Protein 3IUW (pdb70)

Sequence (155 aa):
QHPTIHTLKIIETTEFFKKAVKERRKTFEEIRKNDRRNFQQVGDILILEEYNGYLDDDEECEAEVIYIITDYAQREGYVVLGIEELHQQHPTIHTTLKIETTEFFKAVKERRKTFEIRKNDRRNFQQVGDILILEEYNGYLDDECCEAEVIYITDYAQREGYVVLGIELH

Foldseek 3Di:
DAAAEAEEEDEPVVQVCVVVVVDQKDKDQCPPVHDQQHKYWYAYDVHHDPDTFMWGFHDWDCVVHDPRMIITGIGTD/DDDAAEAEDEDEQVVQVCVVVVVDQKDKDQCPPVHDFQHKYWYAYDVHGPPDTWIWGQHDKDCPPHDPRIIITGIDTD

Organism: Enterococcus faecalis (NCBI:txid1351)

Radius of gyration: 15.87 Å; Cα contacts (8 Å, |Δi|>4): 357; chains: 2; bounding box: 44×48×39 Å

InterPro domains:
  IPR007374 ASCH domain [SM01022] (11-82)
  IPR015947 PUA-like superfamily [SSF88697] (7-72)
  IPR039440 Domain of unknown function DUF3850 [PF12961] (8-79)

B-factor: mean 32.01, std 8.0, range [11.07, 69.57]

Nearest PDB structures (foldseek):
  3iuw-assembly1_A  TM=9.842E-01  e=4.258E-15  Enterococcus faecalis V583
  5guq-assembly4_D  TM=7.118E-01  e=2.113E-02  Zymomonas mobilis subsp. mobilis ATCC 10988
  5y6b-assembly4_D  TM=7.100E-01  e=3.545E-02  Zymomonas mobilis subsp. mobilis ATCC 10988
  5y6c-assembly2_B  TM=6.990E-01  e=5.575E-02  Zymomonas mobilis subsp. mobilis ATCC 10988
  8vjh-assembly1_A  TM=6.480E-01  e=2.168E-01  Chivirus chi

Structure (mmCIF, N/CA/C/O backbone):
data_3IUW
#
_entry.id   3IUW
#
_cell.length_a   76.020
_cell.length_b   76.020
_cell.length_c   65.944
_cell.angle_alpha   90.00
_cell.angle_beta   90.00
_cell.angle_gamma   120.00
#
_symmetry.space_group_name_H-M   'P 31 2 1'
#
loop_
_entity.id
_entity.type
_entity.pdbx_description
1 polymer 'Activating signal cointegrator'
2 non-polymer 'CACODYLATE ION'
3 non-polymer 'SULFATE ION'
4 water water
#
loop_
_atom_site.group_PDB
_atom_site.id
_atom_site.type_symbol
_atom_site.label_atom_id
_atom_site.label_alt_id
_atom_site.label_comp_id
_atom_site.label_asym_id
_atom_site.label_entity_id
_atom_site.label_seq_id
_atom_site.pdbx_PDB_ins_code
_atom_site.Cartn_x
_atom_site.Cartn_y
_atom_site.Cartn_z
_atom_site.occupancy
_atom_site.B_iso_or_equiv
_atom_site.auth_seq_id
_atom_site.auth_comp_id
_atom_site.auth_asym_id
_atom_site.auth_atom_id
_atom_site.pdbx_PDB_model_num
ATOM 1 N N . GLN A 1 5 ? 18.262 70.752 12.986 1.00 48.58 4 GLN A N 1
ATOM 2 C CA . GLN A 1 5 ? 17.470 69.527 13.321 1.00 47.97 4 GLN A CA 1
ATOM 3 C C . GLN A 1 5 ? 18.248 68.509 14.166 1.00 45.56 4 GLN A C 1
ATOM 4 O O . GLN A 1 5 ? 19.452 68.654 14.402 1.00 46.05 4 GLN A O 1
ATOM 10 N N . HIS A 1 6 ? 17.531 67.476 14.615 1.00 41.35 5 HIS A N 1
ATOM 11 C CA . HIS A 1 6 ? 18.067 66.486 15.522 1.00 36.85 5 HIS A CA 1
ATOM 12 C C . HIS A 1 6 ? 17.604 65.088 15.131 1.00 35.29 5 HIS A C 1
ATOM 13 O O . HIS A 1 6 ? 16.627 64.934 14.387 1.00 35.42 5 HIS A O 1
ATOM 20 N N . PRO A 1 7 ? 18.299 64.059 15.636 1.00 31.96 6 PRO A N 1
ATOM 21 C CA . PRO A 1 7 ? 17.844 62.702 15.421 1.00 31.76 6 PRO A CA 1
ATOM 22 C C . PRO A 1 7 ? 16.448 62.495 16.006 1.00 29.51 6 PRO A C 1
ATOM 23 O O . PRO A 1 7 ? 16.099 63.095 17.025 1.00 31.59 6 PRO A O 1
ATOM 27 N N . THR A 1 8 ? 15.650 61.697 15.311 1.00 28.55 7 THR A N 1
ATOM 28 C CA . THR A 1 8 ? 14.284 61.417 15.706 1.00 26.49 7 THR A CA 1
ATOM 29 C C . THR A 1 8 ? 14.248 60.506 16.918 1.00 28.70 7 THR A C 1
ATOM 30 O O . THR A 1 8 ? 15.085 59.590 17.049 1.00 28.61 7 THR A O 1
ATOM 34 N N . ILE A 1 9 ? 13.268 60.755 17.782 1.00 26.53 8 ILE A N 1
ATOM 35 C CA . ILE A 1 9 ? 13.036 59.951 18.984 1.00 27.51 8 ILE A CA 1
ATOM 36 C C . ILE A 1 9 ? 11.776 59.136 18.745 1.00 27.28 8 ILE A C 1
ATOM 37 O O . ILE A 1 9 ? 10.714 59.706 18.526 1.00 27.69 8 ILE A O 1
ATOM 42 N N . HIS A 1 10 ? 11.927 57.808 18.749 1.00 25.55 9 HIS A N 1
ATOM 43 C CA . HIS A 1 10 ? 10.811 56.902 18.534 1.00 25.04 9 HIS A CA 1
ATOM 44 C C . HIS A 1 10 ? 10.470 56.217 19.851 1.00 28.07 9 HIS A C 1
ATOM 45 O O . HIS A 1 10 ? 11.335 55.645 20.501 1.00 29.70 9 HIS A O 1
ATOM 52 N N . THR A 1 11 ? 9.195 56.154 20.186 1.00 27.89 10 THR A N 1
ATOM 53 C CA . THR A 1 11 ? 8.766 55.512 21.423 1.00 27.40 10 THR A CA 1
ATOM 54 C C . THR A 1 11 ? 8.041 54.234 21.030 1.00 29.04 10 THR A C 1
ATOM 55 O O . THR A 1 11 ? 7.038 54.299 20.290 1.00 33.36 10 THR A O 1
ATOM 59 N N . LEU A 1 12 ? 8.538 53.099 21.513 1.00 29.28 11 LEU A N 1
ATOM 60 C CA . LEU A 1 12 ? 8.064 51.782 21.115 1.00 28.70 11 LEU A CA 1
ATOM 61 C C . LEU A 1 12 ? 7.772 50.924 22.328 1.00 29.57 11 LEU A C 1
ATOM 62 O O . LEU A 1 12 ? 8.372 51.115 23.381 1.00 32.13 11 LEU A O 1
ATOM 67 N N . LYS A 1 13 ? 6.849 49.962 22.197 1.00 28.21 12 LYS A N 1
ATOM 68 C CA . LYS A 1 13 ? 6.489 49.084 23.273 1.00 28.68 12 LYS A CA 1
ATOM 69 C C . LYS A 1 13 ? 7.265 47.798 23.123 1.00 31.59 12 LYS A C 1
ATOM 70 O O . LYS A 1 13 ? 7.397 47.284 21.992 1.00 34.69 12 LYS A O 1
ATOM 76 N N A ILE A 1 14 ? 7.728 47.248 24.237 0.70 29.23 13 ILE A N 1
ATOM 77 N N B ILE A 1 14 ? 7.742 47.263 24.247 0.30 29.92 13 ILE A N 1
ATOM 78 C CA A ILE A 1 14 ? 8.498 46.016 24.233 0.70 31.78 13 ILE A CA 1
ATOM 79 C CA B ILE A 1 14 ? 8.499 46.016 24.296 0.30 30.42 13 ILE A CA 1
ATOM 80 C C A ILE A 1 14 ? 8.012 45.113 25.372 0.70 30.42 13 ILE A C 1
ATOM 81 C C B ILE A 1 14 ? 7.952 45.114 25.386 0.30 30.26 13 ILE A C 1
ATOM 82 O O A ILE A 1 14 ? 7.856 45.581 26.491 0.70 29.72 13 ILE A O 1
ATOM 83 O O B ILE A 1 14 ? 7.717 45.586 26.494 0.30 30.02 13 ILE A O 1
ATOM 92 N N . GLU A 1 15 ? 7.752 43.822 25.095 1.00 30.68 14 GLU A N 1
ATOM 93 C CA . GLU A 1 15 ? 7.288 42.875 26.130 1.00 31.56 14 GLU A CA 1
ATOM 94 C C . GLU A 1 15 ? 8.418 42.572 27.123 1.00 30.65 14 GLU A C 1
ATOM 95 O O . GLU A 1 15 ? 9.603 42.560 26.729 1.00 29.81 14 GLU A O 1
ATOM 101 N N A THR A 1 16 ? 8.054 42.285 28.366 0.50 30.19 15 THR A N 1
ATOM 102 N N B THR A 1 16 ? 8.049 42.296 28.374 0.50 30.84 15 THR A N 1
ATOM 103 C CA A THR A 1 16 ? 8.998 42.088 29.462 0.50 31.39 15 THR A CA 1
ATOM 104 C CA B THR A 1 16 ? 8.991 42.031 29.466 0.50 32.46 15 THR A CA 1
ATOM 105 C C A THR A 1 16 ? 10.171 41.126 29.188 0.50 30.26 15 THR A C 1
ATOM 106 C C B THR A 1 16 ? 10.177 41.153 29.123 0.50 31.26 15 THR A C 1
ATOM 107 O O A THR A 1 16 ? 11.314 41.415 29.555 0.50 30.06 15 THR A O 1
ATOM 108 O O B THR A 1 16 ? 11.325 41.518 29.374 0.50 31.65 15 THR A O 1
ATOM 115 N N . GLU A 1 17 ? 9.905 39.979 28.566 1.00 32.93 16 GLU A N 1
ATOM 116 C CA . GLU A 1 17 ? 10.993 39.036 28.201 1.00 32.61 16 GLU A CA 1
ATOM 117 C C . GLU A 1 17 ? 12.086 39.754 27.388 1.00 31.32 16 GLU A C 1
ATOM 118 O O . GLU A 1 17 ? 13.292 39.622 27.676 1.00 31.16 16 GLU A O 1
ATOM 124 N N . PHE A 1 18 ? 11.658 40.531 26.414 1.00 29.29 17 PHE A N 1
ATOM 125 C CA . PHE A 1 18 ? 12.596 41.184 25.497 1.00 27.15 17 PHE A CA 1
ATOM 126 C C . PHE A 1 18 ? 13.215 42.421 26.136 1.00 26.54 17 PHE A C 1
ATOM 127 O O . PHE A 1 18 ? 14.401 42.733 25.916 1.00 26.30 17 PHE A O 1
ATOM 135 N N . PHE A 1 19 ? 12.414 43.132 26.926 1.00 28.99 18 PHE A N 1
ATOM 136 C CA . PHE A 1 19 ? 12.902 44.254 27.698 1.00 26.11 18 PHE A CA 1
ATOM 137 C C . PHE A 1 19 ? 14.054 43.870 28.604 1.00 27.18 18 PHE A C 1
ATOM 138 O O . PHE A 1 19 ? 15.097 44.537 28.622 1.00 27.33 18 PHE A O 1
ATOM 146 N N A LYS A 1 20 ? 13.855 42.784 29.337 0.50 27.04 19 LYS A N 1
ATOM 147 N N B LYS A 1 20 ? 13.885 42.788 29.366 0.50 27.35 19 LYS A N 1
ATOM 148 C CA A LYS A 1 20 ? 14.888 42.232 30.206 0.50 29.32 19 LYS A CA 1
ATOM 149 C CA B LYS A 1 20 ? 14.981 42.293 30.229 0.50 29.26 19 LYS A CA 1
ATOM 150 C C A LYS A 1 20 ? 16.145 41.876 29.406 0.50 27.78 19 LYS A C 1
ATOM 151 C C B LYS A 1 20 ? 16.190 41.899 29.385 0.50 27.83 19 LYS A C 1
ATOM 152 O O A LYS A 1 20 ? 17.265 42.197 29.814 0.50 29.82 19 LYS A O 1
ATOM 153 O O B LYS A 1 20 ? 17.331 42.213 29.741 0.50 28.75 19 LYS A O 1
ATOM 164 N N . ALA A 1 21 ? 15.963 41.246 28.248 1.00 25.60 20 ALA A N 1
ATOM 165 C CA . ALA A 1 21 ? 17.110 40.857 27.400 1.00 25.88 20 ALA A CA 1
ATOM 166 C C . ALA A 1 21 ? 17.867 42.076 26.877 1.00 24.76 20 ALA A C 1
ATOM 167 O O . ALA A 1 21 ? 19.096 42.052 26.761 1.00 27.24 20 ALA A O 1
ATOM 169 N N . VAL A 1 22 ? 17.141 43.147 26.565 1.00 25.32 21 VAL A N 1
ATOM 170 C CA . VAL A 1 22 ? 17.767 44.390 26.150 1.00 25.25 21 VAL A CA 1
ATOM 171 C C . VAL A 1 22 ? 18.549 45.045 27.309 1.00 26.37 21 VAL A C 1
ATOM 172 O O . VAL A 1 22 ? 19.713 45.456 27.173 1.00 25.93 21 VAL A O 1
ATOM 176 N N . LYS A 1 23 ? 17.914 45.122 28.464 1.00 28.36 22 LYS A N 1
ATOM 177 C CA . LYS A 1 23 ? 18.565 45.698 29.666 1.00 29.09 22 LYS A CA 1
ATOM 178 C C . LYS A 1 23 ? 19.835 44.969 30.097 1.00 28.86 22 LYS A C 1
ATOM 179 O O . LYS A 1 23 ? 20.786 45.581 30.602 1.00 30.08 22 LYS A O 1
ATOM 185 N N . GLU A 1 24 ? 19.840 43.651 29.900 1.00 27.44 23 GLU A N 1
ATOM 186 C CA . GLU A 1 24 ? 20.966 42.775 30.222 1.00 28.19 23 GLU A CA 1
ATOM 187 C C . GLU A 1 24 ? 22.051 42.764 29.123 1.00 28.54 23 GLU A C 1
ATOM 188 O O . GLU A 1 24 ? 23.068 42.109 29.267 1.00 30.25 23 GLU A O 1
ATOM 194 N N . ARG A 1 25 ? 21.801 43.473 28.025 1.00 27.46 24 ARG A N 1
ATOM 195 C CA . ARG A 1 25 ? 22.694 43.538 26.871 1.00 26.73 24 ARG A CA 1
ATOM 196 C C . ARG A 1 25 ? 22.896 42.161 26.245 1.00 26.63 24 ARG A C 1
ATOM 197 O O . ARG A 1 25 ? 23.915 41.906 25.604 1.00 29.12 24 ARG A O 1
ATOM 205 N N . ARG A 1 26 ? 21.883 41.302 26.360 1.00 27.45 25 ARG A N 1
ATOM 206 C CA . ARG A 1 26 ? 21.890 40.016 25.640 1.00 25.61 25 ARG A CA 1
ATOM 207 C C . ARG A 1 26 ? 21.269 40.179 24.276 1.00 26.72 25 ARG A C 1
ATOM 208 O O . ARG A 1 26 ? 21.725 39.569 23.332 1.00 27.63 25 ARG A O 1
ATOM 216 N N . LYS A 1 27 ? 20.214 40.996 24.200 1.00 26.90 26 LYS A N 1
ATOM 217 C CA . LYS A 1 27 ? 19.525 41.333 22.936 1.00 25.60 26 LYS A CA 1
ATOM 218 C C . LYS A 1 27 ? 19.933 42.764 22.533 1.00 27.02 26 LYS A C 1
ATOM 219 O O . LYS A 1 27 ? 19.590 43.713 23.218 1.00 26.03 26 LYS A O 1
ATOM 225 N N . THR A 1 28 ? 20.695 42.893 21.441 1.00 25.79 27 THR A N 1
ATOM 226 C CA . THR A 1 28 ? 21.281 44.169 21.029 1.00 24.55 27 THR A CA 1
ATOM 227 C C . THR A 1 28 ? 20.741 44.632 19.665 1.00 25.95 27 THR A C 1
ATOM 228 O O . THR A 1 28 ? 21.390 45.392 18.932 1.00 25.81 27 THR A O 1
ATOM 232 N N . PHE A 1 29 ? 19.547 44.154 19.335 1.00 25.62 28 PHE A N 1
ATOM 233 C CA . PHE A 1 29 ? 18.856 44.523 18.105 1.00 25.41 28 PHE A CA 1
ATOM 234 C C . PHE A 1 29 ? 17.370 44.449 18.305 1.00 26.47 28 PHE A C 1
ATOM 235 O O . PHE A 1 29 ? 16.882 43.807 19.240 1.00 27.22 28 PHE A O 1
ATOM 243 N N A GLU A 1 30 ? 16.641 45.146 17.414 0.70 27.83 29 GLU A N 1
ATOM 244 N N B GLU A 1 30 ? 16.656 45.068 17.376 0.30 26.75 29 GLU A N 1
ATOM 245 C CA A GLU A 1 30 ? 15.160 45.255 17.369 0.70 29.64 29 GLU A CA 1
ATOM 246 C CA B GLU A 1 30 ? 15.213 45.111 17.383 0.30 27.12 29 GLU A CA 1
ATOM 247 C C A GLU A 1 30 ? 14.654 45.014 15.938 0.70 27.73 29 GLU A C 1
ATOM 248 C C B GLU A 1 30 ? 14.784 44.867 15.944 0.30 27.35 29 GLU A C 1
ATOM 249 O O A GLU A 1 30 ? 15.079 45.703 15.008 0.70 27.18 29 GLU A O 1
ATOM 250 O O B GLU A 1 30 ? 15.441 45.331 15.020 0.30 26.49 29 GLU A O 1
ATOM 261 N N . ILE A 1 31 ? 13.743 44.065 15.774 1.00 27.49 30 ILE A N 1
ATOM 262 C CA . ILE A 1 31 ? 13.197 43.695 14.472 1.00 27.47 30 ILE A CA 1
ATOM 263 C C . ILE A 1 31 ? 11.847 44.405 14.370 1.00 28.43 30 ILE A C 1
ATOM 264 O O . ILE A 1 31 ? 10.953 44.142 15.168 1.00 29.05 30 ILE A O 1
ATOM 269 N N . ARG A 1 32 ? 11.688 45.272 13.366 1.00 29.12 31 ARG A N 1
ATOM 270 C CA . ARG A 1 32 ? 10.517 46.169 13.262 1.00 30.34 31 ARG A CA 1
ATOM 271 C C . ARG A 1 32 ? 10.136 46.420 11.805 1.00 28.69 31 ARG A C 1
ATOM 272 O O . ARG A 1 32 ? 11.004 46.408 10.933 1.00 26.63 31 ARG A O 1
ATOM 280 N N . LYS A 1 33 ? 8.845 46.690 11.544 1.00 29.59 32 LYS A N 1
ATOM 281 C CA . LYS A 1 33 ? 8.455 47.303 10.282 1.00 28.96 32 LYS A CA 1
ATOM 282 C C . LYS A 1 33 ? 9.077 48.672 10.211 1.00 29.06 32 LYS A C 1
ATOM 283 O O . LYS A 1 33 ? 9.100 49.418 11.208 1.00 31.98 32 LYS A O 1
ATOM 289 N N . ASN A 1 34 ? 9.633 49.044 9.047 1.00 26.99 33 ASN A N 1
ATOM 290 C CA . ASN A 1 34 ? 10.166 50.394 8.870 1.00 24.35 33 ASN A CA 1
ATOM 291 C C . ASN A 1 34 ? 9.098 51.346 8.294 1.00 29.34 33 ASN A C 1
ATOM 292 O O . ASN A 1 34 ? 9.233 51.849 7.195 1.00 35.79 33 ASN A O 1
ATOM 297 N N . ASP A 1 35 ? 8.068 51.569 9.081 1.00 26.80 34 ASP A N 1
ATOM 298 C CA . ASP A 1 35 ? 7.098 52.577 8.759 1.00 29.84 34 ASP A CA 1
ATOM 299 C C . ASP A 1 35 ? 7.367 53.884 9.506 1.00 30.16 34 ASP A C 1
ATOM 300 O O . ASP A 1 35 ? 6.504 54.744 9.491 1.00 33.65 34 ASP A O 1
ATOM 305 N N A ARG A 1 36 ? 8.541 54.001 10.154 0.80 26.38 35 ARG A N 1
ATOM 306 N N B ARG A 1 36 ? 8.517 54.010 10.174 0.20 29.22 35 ARG A N 1
ATOM 307 C CA A ARG A 1 36 ? 8.968 55.217 10.894 0.80 26.05 35 ARG A CA 1
ATOM 308 C CA B ARG A 1 36 ? 8.894 55.244 10.877 0.20 28.46 35 ARG A CA 1
ATOM 309 C C A ARG A 1 36 ? 10.144 55.907 10.255 0.80 27.09 35 ARG A C 1
ATOM 310 C C B ARG A 1 36 ? 10.125 55.909 10.252 0.20 28.43 35 ARG A C 1
ATOM 311 O O A ARG A 1 36 ? 10.631 56.923 10.767 0.80 28.08 35 ARG A O 1
ATOM 312 O O B ARG A 1 36 ? 10.614 56.913 10.776 0.20 28.75 35 ARG A O 1
ATOM 327 N N . ASN A 1 37 ? 10.610 55.369 9.128 1.00 27.74 36 ASN A N 1
ATOM 328 C CA . ASN A 1 37 ? 11.802 55.861 8.465 1.00 27.79 36 ASN A CA 1
ATOM 329 C C . ASN A 1 37 ? 12.969 55.918 9.466 1.00 25.68 36 ASN A C 1
ATOM 330 O O . ASN A 1 37 ? 13.596 56.957 9.652 1.00 28.08 36 ASN A O 1
ATOM 335 N N . PHE A 1 38 ? 13.251 54.794 10.113 1.00 28.45 37 PHE A N 1
ATOM 336 C CA . PHE A 1 38 ? 14.317 54.753 11.088 1.00 27.15 37 PHE A CA 1
ATOM 337 C C . PHE A 1 38 ? 15.642 55.087 10.413 1.00 28.95 37 PHE A C 1
ATOM 338 O O . PHE A 1 38 ? 15.877 54.651 9.281 1.00 31.37 37 PHE A O 1
ATOM 346 N N A GLN A 1 39 ? 16.492 55.821 11.113 0.70 30.99 38 GLN A N 1
ATOM 347 N N B GLN A 1 39 ? 16.461 55.883 11.109 0.30 29.20 38 GLN A N 1
ATOM 348 C CA A GLN A 1 39 ? 17.800 56.180 10.608 0.70 32.51 38 GLN A CA 1
ATOM 349 C CA B GLN A 1 39 ? 17.785 56.330 10.664 0.30 29.35 38 GLN A CA 1
ATOM 350 C C A GLN A 1 39 ? 18.844 56.006 11.690 0.70 30.68 38 GLN A C 1
ATOM 351 C C B GLN A 1 39 ? 18.833 55.968 11.703 0.30 29.49 38 GLN A C 1
ATOM 352 O O A GLN A 1 39 ? 18.555 56.150 12.880 0.70 30.86 38 GLN A O 1
ATOM 353 O O B GLN A 1 39 ? 18.527 55.942 12.896 0.30 30.14 38 GLN A O 1
ATOM 364 N N . VAL A 1 40 ? 20.064 55.691 11.262 1.00 30.80 39 VAL A N 1
ATOM 365 C CA . VAL A 1 40 ? 21.184 55.565 12.175 1.00 28.20 39 VAL A CA 1
ATOM 366 C C . VAL A 1 40 ? 21.304 56.877 12.911 1.00 29.91 39 VAL A C 1
ATOM 367 O O . VAL A 1 40 ? 21.207 57.974 12.306 1.00 30.92 39 VAL A O 1
ATOM 371 N N . GLY A 1 41 ? 21.494 56.794 14.218 1.00 29.49 40 GLY A N 1
ATOM 372 C CA . GLY A 1 41 ? 21.551 57.958 15.066 1.00 28.45 40 GLY A CA 1
ATOM 373 C C . GLY A 1 41 ? 20.266 58.225 15.826 1.00 28.13 40 GLY A C 1
ATOM 374 O O . GLY A 1 41 ? 20.286 58.932 16.837 1.00 30.25 40 GLY A O 1
ATOM 375 N N . ASP A 1 42 ? 19.147 57.690 15.340 1.00 29.88 41 ASP A N 1
ATOM 376 C CA . ASP A 1 42 ? 17.872 57.862 16.014 1.00 27.39 41 ASP A CA 1
ATOM 377 C C . ASP A 1 42 ? 17.883 57.217 17.398 1.00 28.85 41 ASP A C 1
ATOM 378 O O . ASP A 1 42 ? 18.661 56.302 17.676 1.00 28.88 41 ASP A O 1
ATOM 383 N N . ILE A 1 43 ? 17.007 57.707 18.258 1.00 26.60 42 ILE A N 1
ATOM 384 C CA . ILE A 1 43 ? 16.870 57.245 19.629 1.00 28.76 42 ILE A CA 1
ATOM 385 C C . ILE A 1 43 ? 15.570 56.453 19.757 1.00 27.99 42 ILE A C 1
ATOM 386 O O . ILE A 1 43 ? 14.538 56.885 19.229 1.00 28.08 42 ILE A O 1
ATOM 391 N N . LEU A 1 44 ? 15.632 55.285 20.406 1.00 26.89 43 LEU A N 1
ATOM 392 C CA . LEU A 1 44 ? 14.443 54.496 20.743 1.00 25.09 43 LEU A CA 1
ATOM 393 C C . LEU A 1 44 ? 14.214 54.586 22.248 1.00 28.81 43 LEU A C 1
ATOM 394 O O . LEU A 1 44 ? 15.134 54.342 23.039 1.00 27.80 43 LEU A O 1
ATOM 399 N N . ILE A 1 45 ? 12.992 54.946 22.626 1.00 26.82 44 ILE A N 1
ATOM 400 C CA . ILE A 1 45 ? 12.514 54.866 24.008 1.00 27.13 44 ILE A CA 1
ATOM 401 C C . ILE A 1 45 ? 11.672 53.567 24.025 1.00 27.36 44 ILE A C 1
ATOM 402 O O . ILE A 1 45 ? 10.639 53.492 23.377 1.00 28.94 44 ILE A O 1
ATOM 407 N N . LEU A 1 46 ? 12.165 52.550 24.740 1.00 25.83 45 LEU A N 1
ATOM 408 C CA . LEU A 1 46 ? 11.560 51.233 24.774 1.00 26.94 45 LEU A CA 1
ATOM 409 C C . LEU A 1 46 ? 10.826 51.132 26.087 1.00 26.81 45 LEU A C 1
ATOM 410 O O . LEU A 1 46 ? 11.454 51.140 27.138 1.00 29.71 45 LEU A O 1
ATOM 415 N N . GLU A 1 47 ? 9.503 51.041 26.010 1.00 29.64 46 GLU A N 1
ATOM 416 C CA . GLU A 1 47 ? 8.625 51.053 27.170 1.00 29.31 46 GLU A CA 1
ATOM 417 C C . GLU A 1 47 ? 8.168 49.614 27.507 1.00 28.17 46 GLU A C 1
ATOM 418 O O . GLU A 1 47 ? 7.700 48.886 26.631 1.00 30.37 46 GLU A O 1
ATOM 424 N N . GLU A 1 48 ? 8.327 49.200 28.758 1.00 29.86 47 GLU A N 1
ATOM 425 C CA . GLU A 1 48 ? 8.036 47.820 29.155 1.00 26.77 47 GLU A CA 1
ATOM 426 C C . GLU A 1 48 ? 6.542 47.544 29.345 1.00 27.78 47 GLU A C 1
ATOM 427 O O . GLU A 1 48 ? 5.884 48.219 30.118 1.00 27.47 47 GLU A O 1
ATOM 433 N N . TYR A 1 49 ? 6.049 46.536 28.620 1.00 27.75 48 TYR A N 1
ATOM 434 C CA . TYR A 1 49 ? 4.664 46.088 28.722 1.00 26.52 48 TYR A CA 1
ATOM 435 C C . TYR A 1 49 ? 4.623 44.591 28.960 1.00 26.38 48 TYR A C 1
ATOM 436 O O . TYR A 1 49 ? 5.590 43.875 28.686 1.00 28.94 48 TYR A O 1
ATOM 461 N N . ASN A 1 51 ? 1.413 41.678 28.432 1.00 25.71 50 ASN A N 1
ATOM 462 C CA . ASN A 1 51 ? 0.035 41.233 28.195 1.00 26.87 50 ASN A CA 1
ATOM 463 C C . ASN A 1 51 ? -0.967 42.391 28.266 1.00 25.37 50 ASN A C 1
ATOM 464 O O . ASN A 1 51 ? -2.009 42.313 28.904 1.00 26.45 50 ASN A O 1
ATOM 469 N N . GLY A 1 52 ? -0.588 43.478 27.607 1.00 25.51 51 GLY A N 1
ATOM 470 C CA . GLY A 1 52 ? -1.41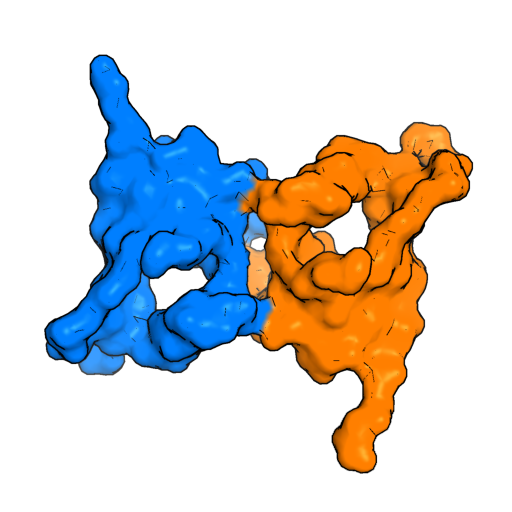5 44.668 27.526 1.00 26.69 51 GLY A CA 1
ATOM 471 C C . GLY A 1 52 ? -1.270 45.674 28.642 1.00 25.75 51 GLY A C 1
ATOM 472 O O . GLY A 1 52 ? -1.830 46.754 28.578 1.00 27.83 51 GLY A O 1
ATOM 481 N N . TYR A 1 54 ? 0.974 48.253 30.873 1.00 26.03 53 TYR A N 1
ATOM 482 C CA . TYR A 1 54 ? 2.199 49.064 30.992 1.00 25.65 53 TYR A CA 1
ATOM 483 C C . TYR A 1 54 ? 2.855 48.820 32.369 1.00 26.37 53 TYR A C 1
ATOM 484 O O . TYR A 1 54 ? 2.198 48.949 33.421 1.00 28.39 53 TYR A O 1
ATOM 493 N N . LEU A 1 55 ? 4.140 48.526 32.365 1.00 27.62 54 LEU A N 1
ATOM 494 C CA . LEU A 1 55 ? 4.837 48.137 33.581 1.00 27.69 54 LEU A CA 1
ATOM 495 C C . LEU A 1 55 ? 5.736 49.204 34.206 1.00 29.31 54 LEU A C 1
ATOM 496 O O . LEU A 1 55 ? 6.633 48.888 34.986 1.00 31.52 54 LEU A O 1
ATOM 501 N N A ASP A 1 56 ? 5.478 50.468 33.904 0.50 27.91 55 ASP A N 1
ATOM 502 N N B ASP A 1 56 ? 5.494 50.461 33.843 0.50 28.64 55 ASP A N 1
ATOM 503 C CA A ASP A 1 56 ? 6.158 51.567 34.590 0.50 29.89 55 ASP A CA 1
ATOM 504 C CA B ASP A 1 56 ? 6.101 51.603 34.528 0.50 31.65 55 ASP A CA 1
ATOM 505 C C A ASP A 1 56 ? 7.692 51.459 34.562 0.50 30.46 55 ASP A C 1
ATOM 506 C C B ASP A 1 56 ? 7.642 51.641 34.480 0.50 31.80 55 ASP A C 1
ATOM 507 O O A ASP A 1 56 ? 8.380 51.658 35.579 0.50 31.54 55 ASP A O 1
ATOM 508 O O B ASP A 1 56 ? 8.277 52.196 35.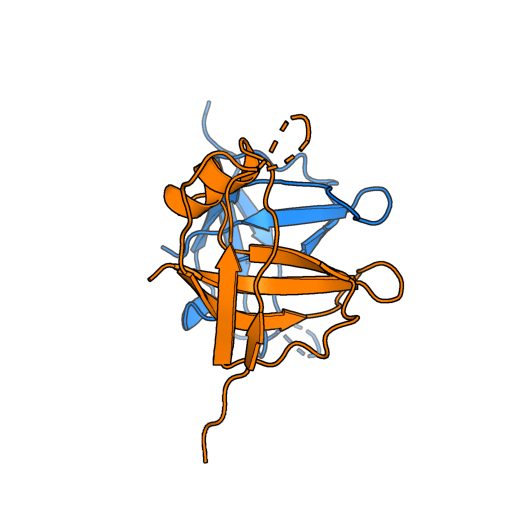391 0.50 32.94 55 ASP A O 1
ATOM 517 N N . ASP A 1 57 ? 8.224 51.100 33.404 1.00 31.07 56 ASP A N 1
ATOM 518 C CA . ASP A 1 57 ? 9.670 51.110 33.201 1.00 30.69 56 ASP A CA 1
ATOM 519 C C . ASP A 1 57 ? 9.959 51.303 31.720 1.00 31.15 56 ASP A C 1
ATOM 520 O O . ASP A 1 57 ? 9.106 51.072 30.856 1.00 28.79 56 ASP A O 1
ATOM 525 N N A GLU A 1 58 ? 11.165 51.773 31.440 0.70 30.23 57 GLU A N 1
ATOM 526 N N B GLU A 1 58 ? 11.152 51.806 31.443 0.30 30.55 57 GLU A N 1
ATOM 527 C CA A GLU A 1 58 ? 11.582 52.063 30.088 0.70 31.39 57 GLU A CA 1
ATOM 528 C CA B GLU A 1 58 ? 11.587 52.035 30.085 0.30 31.01 57 GLU A CA 1
ATOM 529 C C A GLU A 1 58 ? 13.083 52.180 30.041 0.70 31.45 57 GLU A C 1
ATOM 530 C C B GLU A 1 58 ?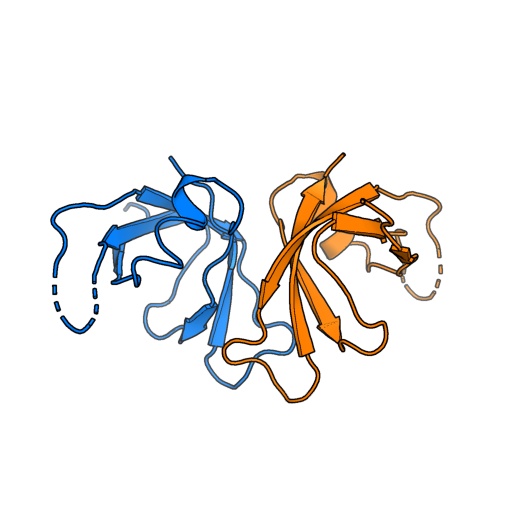 13.095 52.136 30.043 0.30 31.06 57 GLU A C 1
ATOM 531 O O A GLU A 1 58 ? 13.733 52.325 31.087 0.70 33.48 57 GLU A O 1
ATOM 532 O O B GLU A 1 58 ? 13.755 52.209 31.087 0.30 32.04 57 GLU A O 1
ATOM 543 N N . CYS A 1 59 ? 13.638 52.111 28.832 1.00 30.92 58 CYS A N 1
ATOM 544 C CA . CYS A 1 59 ? 15.059 52.362 28.637 1.00 30.03 58 CYS A CA 1
ATOM 545 C C . CYS A 1 59 ? 15.212 53.082 27.322 1.00 27.75 58 CYS A C 1
ATOM 546 O O . CYS A 1 59 ? 14.248 53.188 26.520 1.00 29.58 58 CYS A O 1
ATOM 549 N N . GLU A 1 60 ? 16.423 53.583 27.099 1.00 27.26 59 GLU A N 1
ATOM 550 C CA . GLU A 1 60 ? 16.749 54.347 25.912 1.00 29.05 59 GLU A CA 1
ATOM 551 C C . GLU A 1 60 ? 17.902 53.673 25.185 1.00 27.78 59 GLU A C 1
ATOM 552 O O . GLU A 1 60 ? 18.827 53.205 25.825 1.00 26.57 59 GLU A O 1
ATOM 558 N N . ALA A 1 61 ? 17.822 53.589 23.851 1.00 27.01 60 ALA A N 1
ATOM 559 C CA . ALA A 1 61 ? 18.896 53.028 23.034 1.00 27.41 60 ALA A CA 1
ATOM 560 C C . ALA A 1 61 ? 19.054 53.800 21.735 1.00 28.91 60 ALA A C 1
ATOM 561 O O . ALA A 1 61 ? 18.069 54.300 21.175 1.00 34.46 60 ALA A O 1
ATOM 563 N N . GLU A 1 62 ? 20.279 53.892 21.229 1.00 25.73 61 GLU A N 1
ATOM 564 C CA . GLU A 1 62 ? 20.558 54.552 19.964 1.00 27.27 61 GLU A CA 1
ATOM 565 C C . GLU A 1 62 ? 20.564 53.494 18.842 1.00 28.67 61 GLU A C 1
ATOM 566 O O . GLU A 1 62 ? 21.102 52.390 19.028 1.00 26.97 61 GLU A O 1
ATOM 572 N N . VAL A 1 63 ? 19.982 53.840 17.682 1.00 26.69 62 VAL A N 1
ATOM 573 C CA . VAL A 1 63 ? 20.059 53.018 16.500 1.00 25.87 62 VAL A CA 1
ATOM 574 C C . VAL A 1 63 ? 21.437 53.250 15.909 1.00 27.85 62 VAL A C 1
ATOM 575 O O . VAL A 1 63 ? 21.745 54.365 15.431 1.00 27.81 62 VAL A O 1
ATOM 579 N N . ILE A 1 64 ? 22.271 52.210 15.945 1.00 25.88 63 ILE A N 1
ATOM 580 C CA . ILE A 1 64 ? 23.626 52.298 15.417 1.00 24.51 63 ILE A CA 1
ATOM 581 C C . ILE A 1 64 ? 23.853 51.594 14.076 1.00 26.15 63 ILE A C 1
ATOM 582 O O . ILE A 1 64 ? 24.903 51.792 13.437 1.00 27.76 63 ILE A O 1
ATOM 587 N N . TYR A 1 65 ? 22.869 50.824 13.636 1.00 25.25 64 TYR A N 1
ATOM 588 C CA . TYR A 1 65 ? 22.999 50.044 12.426 1.00 26.74 64 TYR A CA 1
ATOM 589 C C . TYR A 1 65 ? 21.594 49.679 11.944 1.00 25.72 64 TYR A C 1
ATOM 590 O O . TYR A 1 65 ? 20.684 49.506 12.757 1.00 25.79 64 TYR A O 1
ATOM 599 N N A ILE A 1 66 ? 21.421 49.573 10.628 0.50 25.04 65 ILE A N 1
ATOM 600 N N B ILE A 1 66 ? 21.415 49.627 10.622 0.50 25.71 65 ILE A N 1
ATOM 601 C CA A ILE A 1 66 ? 20.130 49.200 10.057 0.50 24.55 65 ILE A CA 1
ATOM 602 C CA B ILE A 1 66 ? 20.149 49.207 10.015 0.50 25.00 65 ILE A CA 1
ATOM 603 C C A ILE A 1 66 ? 20.336 48.374 8.791 0.50 25.53 65 ILE A C 1
ATOM 604 C C B ILE A 1 66 ? 20.438 48.285 8.843 0.50 24.87 65 ILE A C 1
ATOM 605 O O A ILE A 1 66 ? 21.137 48.739 7.922 0.50 25.95 65 ILE A O 1
ATOM 606 O O B ILE A 1 66 ? 21.412 48.474 8.102 0.50 24.59 65 ILE A O 1
ATOM 615 N N . THR A 1 67 ? 19.595 47.268 8.679 1.00 25.11 66 THR A N 1
ATOM 616 C CA . THR A 1 67 ? 19.691 46.373 7.534 1.00 24.07 66 THR A CA 1
ATOM 617 C C . THR A 1 67 ? 18.339 45.759 7.215 1.00 25.80 66 THR A C 1
ATOM 618 O O . THR A 1 67 ? 17.512 45.557 8.113 1.00 27.66 66 THR A O 1
ATOM 622 N N . ASP A 1 68 ? 18.086 45.507 5.934 1.00 25.05 67 ASP A N 1
ATOM 623 C CA . ASP A 1 68 ? 16.934 44.710 5.522 1.00 24.37 67 ASP A CA 1
ATOM 624 C C . ASP A 1 68 ? 17.353 43.345 4.983 1.00 23.11 67 ASP A C 1
ATOM 625 O O . ASP A 1 68 ? 16.524 42.682 4.339 1.00 25.65 67 ASP A O 1
ATOM 630 N N . TYR A 1 69 ? 18.616 42.970 5.206 1.00 23.90 68 TYR A N 1
ATOM 631 C CA . TYR A 1 69 ? 19.152 41.710 4.703 1.00 23.90 68 TYR A CA 1
ATOM 632 C C . TYR A 1 69 ? 18.261 40.540 5.091 1.00 25.43 68 TYR A C 1
ATOM 633 O O . TYR A 1 69 ? 18.002 40.330 6.278 1.00 25.12 68 TYR A O 1
ATOM 642 N N . ALA A 1 70 ? 17.788 39.816 4.074 1.00 26.64 69 ALA A N 1
ATOM 643 C CA . ALA A 1 70 ? 16.909 38.647 4.230 1.00 26.85 69 ALA A CA 1
ATOM 644 C C . ALA A 1 70 ? 15.570 38.894 4.928 1.00 27.86 69 ALA A C 1
ATOM 645 O O . ALA A 1 70 ? 14.857 37.952 5.252 1.00 27.12 69 ALA A O 1
ATOM 647 N N . GLN A 1 71 ? 15.165 40.162 5.074 1.00 24.94 70 GLN A N 1
ATOM 648 C CA . GLN A 1 71 ? 13.934 40.457 5.791 1.00 25.40 70 GLN A CA 1
ATOM 649 C C . GLN A 1 71 ? 12.704 40.463 4.881 1.00 24.83 70 GLN A C 1
ATOM 650 O O . GLN A 1 71 ? 12.779 40.638 3.640 1.00 25.48 70 GLN A O 1
ATOM 656 N N . ARG A 1 72 ? 11.561 40.254 5.528 1.00 23.32 71 ARG A N 1
ATOM 657 C CA . ARG A 1 72 ? 10.275 40.328 4.854 1.00 24.32 71 ARG A CA 1
ATOM 658 C C . ARG A 1 72 ? 10.037 41.771 4.368 1.00 25.05 71 ARG A C 1
ATOM 659 O O . ARG A 1 72 ? 10.657 42.697 4.881 1.00 23.52 71 ARG A O 1
ATOM 667 N N . GLU A 1 73 ? 9.171 41.977 3.395 1.00 25.95 72 GLU A N 1
ATOM 668 C CA . GLU A 1 73 ? 8.928 43.314 2.849 1.00 27.35 72 GLU A CA 1
ATOM 669 C C . GLU A 1 73 ? 8.546 44.291 3.934 1.00 27.17 72 GLU A C 1
ATOM 670 O O . GLU A 1 73 ? 7.664 44.030 4.749 1.00 25.82 72 GLU A O 1
ATOM 676 N N . GLY A 1 74 ? 9.273 45.411 3.978 1.00 24.67 73 GLY A N 1
ATOM 677 C CA . GLY A 1 74 ? 9.021 46.452 4.949 1.00 25.26 73 GLY A CA 1
ATOM 678 C C . GLY A 1 74 ? 9.663 46.328 6.291 1.00 25.21 73 GLY A C 1
ATOM 679 O O . GLY A 1 74 ? 9.572 47.244 7.099 1.00 26.21 73 GLY A O 1
ATOM 680 N N . TYR A 1 75 ? 10.308 45.207 6.533 1.00 24.29 74 TYR A N 1
ATOM 681 C CA . TYR A 1 75 ? 10.982 44.919 7.796 1.00 21.83 74 TYR A CA 1
ATOM 682 C C . TYR A 1 75 ? 12.484 45.241 7.747 1.00 24.95 74 TYR A C 1
ATOM 683 O O . TYR A 1 75 ? 13.136 45.113 6.709 1.00 24.00 74 TYR A O 1
ATOM 692 N N . VAL A 1 76 ? 12.999 45.644 8.909 1.00 25.47 75 VAL A N 1
ATOM 693 C CA . VAL A 1 76 ? 14.398 45.889 9.122 1.00 23.51 75 VAL A CA 1
ATOM 694 C C . VAL A 1 76 ? 14.810 45.286 10.476 1.00 24.85 75 VAL A C 1
ATOM 695 O O . VAL A 1 76 ? 13.992 45.101 11.392 1.00 25.90 75 VAL A O 1
ATOM 699 N N . VAL A 1 77 ? 16.105 45.037 10.595 1.00 24.78 76 VAL A N 1
ATOM 700 C CA . VAL A 1 77 ? 16.735 44.763 11.865 1.00 24.27 76 VAL A CA 1
ATOM 701 C C . VAL A 1 77 ? 17.527 46.002 12.222 1.00 25.91 76 VAL A C 1
ATOM 702 O O . VAL A 1 77 ? 18.394 46.453 11.447 1.00 24.64 76 VAL A O 1
ATOM 706 N N . LEU A 1 78 ? 17.202 46.583 13.368 1.00 25.35 77 LEU A N 1
ATOM 707 C CA . LEU A 1 78 ? 17.867 47.759 13.954 1.00 25.52 77 LEU A CA 1
ATOM 708 C C . LEU A 1 78 ? 18.897 47.286 14.973 1.00 26.12 77 LEU A C 1
ATOM 709 O O . LEU A 1 78 ? 18.541 46.621 15.939 1.00 29.01 77 LEU A O 1
ATOM 714 N N . GLY A 1 79 ? 20.165 47.616 14.754 1.00 26.59 78 GLY A N 1
ATOM 715 C CA . GLY A 1 79 ? 21.173 47.414 15.737 1.00 25.40 78 GLY A CA 1
ATOM 716 C C . GLY A 1 79 ? 21.054 48.497 16.773 1.00 28.31 78 GLY A C 1
ATOM 717 O O . GLY A 1 79 ? 20.999 49.665 16.400 1.00 26.93 78 GLY A O 1
ATOM 718 N N . ILE A 1 80 ? 20.993 48.143 18.050 1.00 27.16 79 ILE A N 1
ATOM 719 C CA . ILE A 1 80 ? 20.748 49.163 19.073 1.00 28.08 79 ILE A CA 1
ATOM 720 C C . ILE A 1 80 ? 21.777 49.159 20.186 1.00 30.00 79 ILE A C 1
ATOM 721 O O . ILE A 1 80 ? 22.222 48.097 20.616 1.00 30.08 79 ILE A O 1
ATOM 726 N N A GLU A 1 81 ? 22.097 50.343 20.685 0.70 28.36 80 GLU A N 1
ATOM 727 N N B GLU A 1 81 ? 22.146 50.353 20.643 0.30 29.17 80 GLU A N 1
ATOM 728 C CA A GLU A 1 81 ? 23.094 50.504 21.725 0.70 29.06 80 GLU A CA 1
ATOM 729 C CA B GLU A 1 81 ? 23.109 50.533 21.724 0.30 28.90 80 GLU A CA 1
ATOM 730 C C A GLU A 1 81 ? 22.432 51.122 22.941 0.70 27.30 80 GLU A C 1
ATOM 731 C C B GLU A 1 81 ? 22.394 51.114 22.929 0.30 28.37 80 GLU A C 1
ATOM 732 O O A GLU A 1 81 ? 22.053 52.299 22.922 0.70 27.01 80 GLU A O 1
ATOM 733 O O B GLU A 1 81 ? 21.962 52.267 22.901 0.30 28.24 80 GLU A O 1
ATOM 744 N N . LEU A 1 82 ? 22.270 50.306 23.976 1.00 28.66 81 LEU A N 1
ATOM 745 C CA . LEU A 1 82 ? 21.642 50.707 25.226 1.00 28.94 81 LEU A CA 1
ATOM 746 C C . LEU A 1 82 ? 22.415 51.817 25.900 1.00 30.51 81 LEU A C 1
ATOM 747 O O . LEU A 1 82 ? 23.644 51.767 25.988 1.00 29.33 81 LEU A O 1
ATOM 752 N N . HIS A 1 83 ? 21.669 52.804 26.372 1.00 28.69 82 HIS A N 1
ATOM 753 C CA . HIS A 1 83 ? 22.222 53.921 27.115 1.00 30.16 82 HIS A CA 1
ATOM 754 C C . HIS A 1 83 ? 21.944 53.738 28.591 1.00 34.29 82 HIS A C 1
ATOM 755 O O . HIS A 1 83 ? 20.993 53.063 28.994 1.00 35.57 82 HIS A O 1
ATOM 763 N N . GLN B 1 4 ? 28.655 20.589 31.345 1.00 48.11 3 GLN B N 1
ATOM 764 C CA . GLN B 1 4 ? 27.501 21.541 31.352 1.00 48.70 3 GLN B CA 1
ATOM 765 C C . GLN B 1 4 ? 27.509 22.444 30.112 1.00 49.61 3 GLN B C 1
ATOM 766 O O . GLN B 1 4 ? 26.437 22.696 29.529 1.00 55.05 3 GLN B O 1
ATOM 768 N N . GLN B 1 5 ? 28.686 22.919 29.690 1.00 46.59 4 GLN B N 1
ATOM 769 C CA . GLN B 1 5 ? 28.787 23.756 28.464 1.00 46.32 4 GLN B CA 1
ATOM 770 C C . GLN B 1 5 ? 29.625 23.133 27.347 1.00 44.05 4 GLN B C 1
ATOM 771 O O . GLN B 1 5 ? 30.805 22.822 27.553 1.00 40.55 4 GLN B O 1
ATOM 773 N N . HIS B 1 6 ? 29.024 22.983 26.156 1.00 42.08 5 HIS B N 1
ATOM 774 C CA . HIS B 1 6 ? 29.726 22.467 24.994 1.00 39.92 5 HIS B CA 1
ATOM 775 C C . HIS B 1 6 ? 29.375 23.265 23.783 1.00 37.02 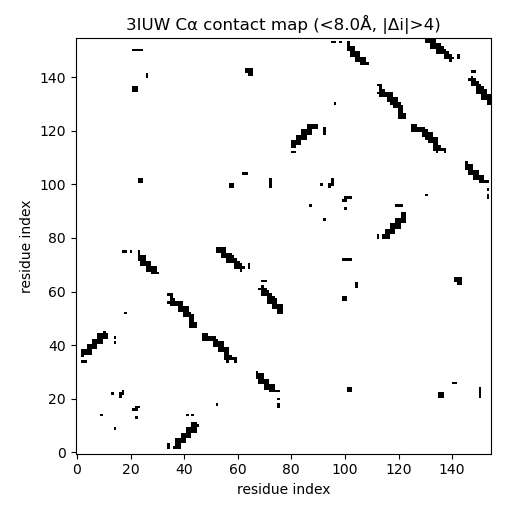5 HIS B C 1
ATOM 776 O O . HIS B 1 6 ? 28.531 22.870 22.988 1.00 37.38 5 HIS B O 1
ATOM 783 N N . PRO B 1 7 ? 30.006 24.420 23.666 1.00 31.68 6 PRO B N 1
ATOM 784 C CA . PRO B 1 7 ? 29.725 25.201 22.481 1.00 30.44 6 PRO B CA 1
ATOM 785 C C . PRO B 1 7 ? 30.267 24.552 21.228 1.00 26.49 6 PRO B C 1
ATOM 786 O O . PRO B 1 7 ? 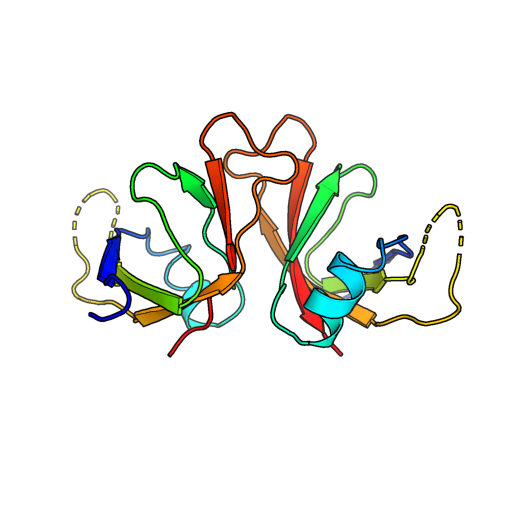31.298 23.884 21.256 1.00 28.19 6 PRO B O 1
ATOM 790 N N . THR B 1 8 ? 29.533 24.741 20.142 1.00 27.13 7 THR B N 1
ATOM 791 C CA . THR B 1 8 ? 29.965 24.396 18.797 1.00 25.86 7 THR B CA 1
ATOM 792 C C . THR B 1 8 ? 30.606 25.632 18.180 1.00 26.80 7 THR B C 1
ATOM 793 O O . THR B 1 8 ? 30.104 26.767 18.341 1.00 28.03 7 THR B O 1
ATOM 797 N N . ILE B 1 9 ? 31.698 25.415 17.475 1.00 27.31 8 ILE B N 1
ATOM 798 C CA . ILE B 1 9 ? 32.431 26.473 16.741 1.00 24.21 8 ILE B CA 1
ATOM 799 C C . ILE B 1 9 ? 32.052 26.375 15.287 1.00 25.40 8 ILE B C 1
ATOM 800 O O . ILE B 1 9 ? 32.221 25.315 14.657 1.00 26.88 8 ILE B O 1
ATOM 805 N N . HIS B 1 10 ? 31.516 27.472 14.764 1.00 26.18 9 HIS B N 1
ATOM 806 C CA . HIS B 1 10 ? 31.091 27.527 13.402 1.00 26.11 9 HIS B CA 1
ATOM 807 C C . HIS B 1 10 ? 31.988 28.508 12.656 1.00 28.10 9 HIS B C 1
ATOM 808 O O . HIS B 1 10 ? 32.134 29.648 13.064 1.00 31.25 9 HIS B O 1
ATOM 815 N N A THR B 1 11 ? 32.536 28.074 11.530 0.50 25.81 10 THR B N 1
ATOM 816 N N B THR B 1 11 ? 32.579 28.069 11.547 0.50 26.71 10 THR B N 1
ATOM 817 C CA A THR B 1 11 ? 33.398 28.916 10.734 0.50 27.23 10 THR B CA 1
ATOM 818 C CA B THR B 1 11 ? 33.368 28.970 10.723 0.50 28.21 10 THR B CA 1
ATOM 819 C C A THR B 1 11 ? 32.604 29.379 9.506 0.50 30.02 10 THR B C 1
ATOM 820 C C B THR B 1 11 ? 32.502 29.391 9.557 0.50 30.43 10 THR B C 1
ATOM 821 O O A THR B 1 11 ? 32.215 28.546 8.683 0.50 32.39 10 THR B O 1
ATOM 822 O O B THR B 1 11 ? 31.950 28.554 8.840 0.50 32.68 10 THR B O 1
ATOM 829 N N . LEU B 1 12 ? 32.379 30.697 9.386 1.00 28.17 11 LEU B N 1
ATOM 830 C CA . LEU B 1 12 ? 31.518 31.282 8.347 1.00 28.51 11 LEU B CA 1
ATOM 831 C C . LEU B 1 12 ? 32.244 32.387 7.567 1.00 30.27 11 LEU B C 1
ATOM 832 O O . LEU B 1 12 ? 32.992 33.185 8.133 1.00 30.21 11 LEU B O 1
ATOM 837 N N . LYS B 1 13 ? 31.953 32.479 6.269 1.00 29.59 12 LYS B N 1
ATOM 838 C CA . LYS B 1 13 ? 32.398 33.623 5.495 1.00 28.29 12 LYS B CA 1
ATOM 839 C C . LYS B 1 13 ? 31.581 34.833 5.778 1.00 28.23 12 LYS B C 1
ATOM 840 O O . LYS B 1 13 ? 30.348 34.716 5.996 1.00 30.87 12 LYS B O 1
ATOM 846 N N . ILE B 1 14 ? 32.217 36.004 5.748 1.00 27.17 13 ILE B N 1
ATOM 847 C CA . ILE B 1 14 ? 31.532 37.270 5.961 1.00 27.53 13 ILE B CA 1
ATOM 848 C C . ILE B 1 14 ? 32.086 38.305 5.007 1.00 27.97 13 ILE B C 1
ATOM 849 O O . ILE B 1 14 ? 33.312 38.554 4.970 1.00 27.23 13 ILE B O 1
ATOM 854 N N . GLU B 1 15 ? 31.211 38.849 4.155 1.00 30.68 14 GLU B N 1
ATOM 855 C CA . GLU B 1 15 ? 31.655 39.785 3.136 1.00 30.90 14 GLU B CA 1
ATOM 856 C C . GLU B 1 15 ? 32.233 41.025 3.812 1.00 29.45 14 GLU B C 1
ATOM 857 O O . GLU B 1 15 ? 31.783 41.421 4.894 1.00 31.21 14 GLU B O 1
ATOM 863 N N A THR B 1 16 ? 33.267 41.616 3.204 0.50 30.86 15 THR B N 1
ATOM 864 N N B THR B 1 16 ? 33.244 41.618 3.189 0.50 31.01 15 THR B N 1
ATOM 865 C CA A THR B 1 16 ? 34.043 42.715 3.828 0.50 30.42 15 THR B CA 1
ATOM 866 C CA B THR B 1 16 ? 34.051 42.675 3.818 0.50 30.61 15 THR B CA 1
ATOM 867 C C A THR B 1 16 ? 33.226 43.847 4.470 0.50 30.49 15 THR B C 1
ATOM 868 C C B THR B 1 16 ? 33.293 43.901 4.409 0.50 31.30 15 THR B C 1
ATOM 869 O O A THR B 1 16 ? 33.491 44.221 5.623 0.50 27.86 15 THR B O 1
ATOM 870 O O B THR B 1 16 ? 33.686 44.413 5.462 0.50 32.08 15 THR B O 1
ATOM 877 N N . GLU B 1 17 ? 32.221 44.360 3.768 1.00 31.67 16 GLU B N 1
ATOM 878 C CA . GLU B 1 17 ? 31.414 45.457 4.325 1.00 33.41 16 GLU B CA 1
ATOM 879 C C . GLU B 1 17 ? 30.833 45.088 5.697 1.00 31.87 16 GLU B C 1
ATOM 880 O O . GLU B 1 17 ? 30.844 45.896 6.646 1.00 31.37 16 GLU B O 1
ATOM 886 N N . PHE B 1 18 ? 30.338 43.864 5.815 1.00 29.71 17 PHE B N 1
ATOM 887 C CA . PHE B 1 18 ? 29.737 43.423 7.072 1.00 30.16 17 PHE B CA 1
ATOM 888 C C . PHE B 1 18 ? 30.813 43.078 8.105 1.00 28.74 17 PHE B C 1
ATOM 889 O O . PHE B 1 18 ? 30.664 43.366 9.290 1.00 28.82 17 PHE B O 1
ATOM 897 N N . PHE B 1 19 ? 31.917 42.469 7.642 1.00 28.15 18 PHE B N 1
ATOM 898 C CA . PHE B 1 19 ? 33.057 42.197 8.512 1.00 29.04 18 PHE B CA 1
ATOM 899 C C . PHE B 1 19 ? 33.491 43.477 9.243 1.00 26.36 18 PHE B C 1
ATOM 900 O O . PHE B 1 19 ? 33.693 43.479 10.449 1.00 30.90 18 PHE B O 1
ATOM 908 N N . 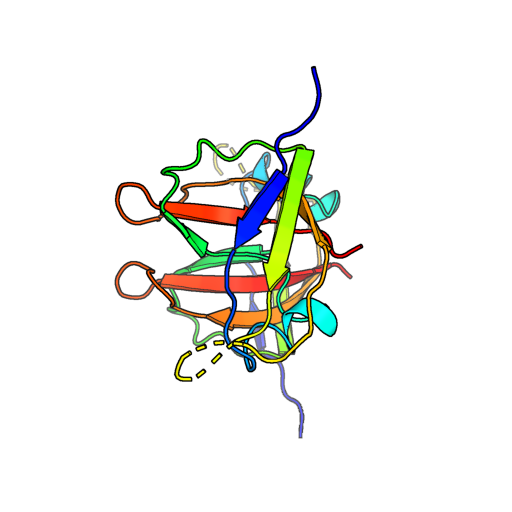LYS B 1 20 ? 33.669 44.565 8.480 1.00 28.30 19 LYS B N 1
ATOM 909 C CA . LYS B 1 20 ? 34.078 45.852 9.066 1.00 26.83 19 LYS B CA 1
ATOM 910 C C . LYS B 1 20 ? 33.082 46.336 10.137 1.00 28.40 19 LYS B C 1
ATOM 911 O O . LYS B 1 20 ? 33.464 46.802 11.204 1.00 31.37 19 LYS B O 1
ATOM 913 N N . ALA B 1 21 ? 31.799 46.200 9.830 1.00 29.14 20 ALA B N 1
ATOM 914 C CA . ALA B 1 21 ? 30.754 46.652 10.731 1.00 28.75 20 ALA B CA 1
ATOM 915 C C . ALA B 1 21 ? 30.765 45.843 12.036 1.00 26.62 20 ALA B C 1
ATOM 916 O O . ALA B 1 21 ? 30.599 46.396 13.134 1.00 27.58 20 ALA B O 1
ATOM 918 N N . VAL B 1 22 ? 31.011 44.533 11.904 1.00 27.49 21 VAL B N 1
ATOM 919 C CA . VAL B 1 22 ? 31.150 43.670 13.088 1.00 26.40 21 VAL B CA 1
ATOM 920 C C . VAL B 1 22 ? 32.389 44.005 13.923 1.00 28.82 21 VAL B C 1
ATOM 921 O O . VAL B 1 22 ? 32.302 44.235 15.113 1.00 27.40 21 VAL B O 1
ATOM 925 N N . LYS B 1 23 ? 33.539 44.095 13.269 1.00 28.41 22 LYS B N 1
ATOM 926 C CA . LYS B 1 23 ? 34.787 44.405 13.950 1.00 31.76 22 LYS B CA 1
ATOM 927 C C . LYS B 1 23 ? 34.715 45.755 14.684 1.00 30.86 22 LYS B C 1
ATOM 928 O O . LYS B 1 23 ? 35.284 45.926 15.789 1.00 32.98 22 LYS B O 1
ATOM 934 N N . GLU B 1 24 ? 33.999 46.714 14.082 1.00 30.62 23 GLU B N 1
ATOM 935 C CA . GLU B 1 24 ? 33.756 48.009 14.703 1.00 30.35 23 GLU B CA 1
ATOM 936 C C . GLU B 1 24 ? 32.645 48.047 15.759 1.00 32.17 23 GLU B C 1
ATOM 937 O O . GLU B 1 24 ? 32.381 49.105 16.341 1.00 31.14 23 GLU B O 1
ATOM 943 N N . ARG B 1 25 ? 32.018 46.912 16.047 1.00 30.52 24 ARG B N 1
ATOM 944 C CA . ARG B 1 25 ? 30.893 46.854 17.004 1.00 30.30 24 ARG B CA 1
ATOM 945 C C . ARG B 1 25 ? 29.702 47.748 16.609 1.00 28.41 24 ARG B C 1
ATOM 946 O O . ARG B 1 25 ? 28.898 48.115 17.450 1.00 29.61 24 ARG B O 1
ATOM 954 N N . ARG B 1 26 ? 29.558 48.040 15.316 1.00 28.98 25 ARG B N 1
ATOM 955 C CA . ARG B 1 26 ? 28.342 48.707 14.818 1.00 29.53 25 ARG B CA 1
ATOM 956 C C . ARG B 1 26 ? 27.269 47.688 14.502 1.00 26.58 25 ARG B C 1
ATOM 957 O O . ARG B 1 26 ? 26.104 47.967 14.686 1.00 27.30 25 ARG B O 1
ATOM 965 N N . LYS B 1 27 ? 27.669 46.521 14.012 1.00 27.42 26 LYS B N 1
ATOM 966 C CA . LYS B 1 27 ? 26.767 45.407 13.691 1.00 25.63 26 LYS B CA 1
ATOM 967 C C . LYS B 1 27 ? 27.008 44.300 14.715 1.00 26.81 26 LYS B C 1
ATOM 968 O O . LYS B 1 27 ? 28.077 43.668 14.748 1.00 27.46 26 LYS B O 1
ATOM 974 N N . THR B 1 28 ? 2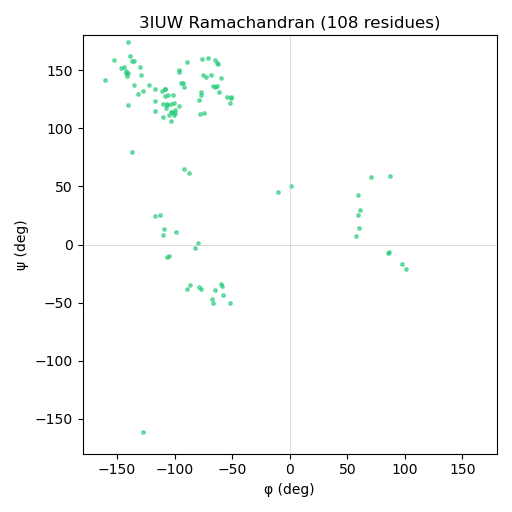6.017 44.100 15.585 1.00 23.97 27 THR B N 1
ATOM 975 C CA . THR B 1 28 ? 26.153 43.178 16.742 1.00 24.37 27 THR B CA 1
ATOM 976 C C . THR B 1 28 ? 25.244 41.934 16.602 1.00 27.21 27 THR B C 1
ATOM 977 O O . THR B 1 28 ? 24.872 41.289 17.589 1.00 25.00 27 THR B O 1
ATOM 981 N N . PHE B 1 29 ? 24.933 41.601 15.367 1.00 25.42 28 PHE B N 1
ATOM 982 C CA . PHE B 1 29 ? 24.139 40.427 15.022 1.00 26.81 28 PHE B CA 1
ATOM 983 C C . PHE B 1 29 ? 24.493 39.936 13.613 1.00 25.93 28 PHE B C 1
ATOM 984 O O . PHE B 1 29 ? 25.013 40.695 12.729 1.00 27.51 28 PHE B O 1
ATOM 992 N N . GLU B 1 30 ? 24.171 38.663 13.394 1.00 27.58 29 GLU B N 1
ATOM 993 C CA . GLU B 1 30 ? 24.332 37.973 12.112 1.00 27.37 29 GLU B CA 1
ATOM 994 C C . GLU B 1 30 ? 23.017 37.324 11.701 1.00 26.77 29 GLU B C 1
ATOM 995 O O . GLU B 1 30 ? 22.366 36.692 12.546 1.00 28.36 29 GLU B O 1
ATOM 1001 N N . ILE B 1 31 ? 22.609 37.527 10.461 1.00 26.39 30 ILE B N 1
ATOM 1002 C CA . ILE B 1 31 ? 21.342 36.999 9.930 1.00 26.89 30 ILE B CA 1
ATOM 1003 C C . ILE B 1 31 ? 21.757 35.772 9.090 1.00 28.46 30 ILE B C 1
ATOM 1004 O O . ILE B 1 31 ? 22.400 35.941 8.053 1.00 30.03 30 ILE B O 1
ATOM 1009 N N . ARG B 1 32 ? 21.372 34.569 9.507 1.00 29.04 31 ARG B N 1
ATOM 1010 C CA . ARG B 1 32 ? 21.872 33.310 8.915 1.00 31.96 31 ARG B CA 1
ATOM 1011 C C . ARG B 1 32 ? 20.761 32.264 8.798 1.00 29.66 31 ARG B C 1
ATOM 1012 O O . ARG B 1 32 ? 19.872 32.222 9.642 1.00 28.42 31 ARG B O 1
ATOM 1020 N N . LYS B 1 33 ? 20.828 31.409 7.767 1.00 31.15 32 LYS B N 1
ATOM 1021 C CA . LYS B 1 33 ? 19.981 30.228 7.721 1.00 33.82 32 LYS B CA 1
ATOM 1022 C C . LYS B 1 33 ? 20.393 29.329 8.880 1.00 28.33 32 LYS B C 1
ATOM 1023 O O . LYS B 1 33 ? 21.599 29.160 9.123 1.00 31.63 32 LYS B O 1
ATOM 1029 N N . ASN B 1 34 ? 19.431 28.774 9.603 1.00 28.70 33 ASN B N 1
ATOM 1030 C CA . ASN B 1 34 ? 19.721 27.909 10.719 1.00 27.68 33 ASN B CA 1
ATOM 1031 C C . ASN B 1 34 ? 19.877 26.446 10.234 1.00 30.55 33 ASN B C 1
ATOM 1032 O O . ASN B 1 34 ? 19.143 25.575 10.646 1.00 37.25 33 ASN B O 1
ATOM 1037 N N . ASP B 1 35 ? 20.856 26.222 9.384 1.00 28.45 34 ASP B N 1
ATOM 1038 C CA . ASP B 1 35 ? 21.158 24.854 8.917 1.00 31.17 34 ASP B CA 1
ATOM 1039 C C . ASP B 1 35 ? 22.262 24.193 9.735 1.00 31.56 34 ASP B C 1
ATOM 1040 O O . ASP B 1 35 ? 22.623 23.037 9.462 1.00 33.01 34 ASP B O 1
ATOM 1045 N N A ARG B 1 36 ? 22.754 24.898 10.747 0.80 26.42 35 ARG B N 1
ATOM 1046 N N B ARG B 1 36 ? 22.802 24.934 10.711 0.20 29.56 35 ARG B N 1
ATOM 1047 C CA A ARG B 1 36 ? 23.847 24.462 11.599 0.80 29.97 35 ARG B CA 1
ATOM 1048 C CA B ARG B 1 36 ? 23.876 24.472 11.593 0.20 29.28 35 ARG B CA 1
ATOM 1049 C C A ARG B 1 36 ? 23.418 24.333 13.061 0.80 27.49 35 ARG B C 1
ATOM 1050 C C B ARG B 1 36 ? 23.422 24.287 13.049 0.20 28.98 35 ARG B C 1
ATOM 1051 O O A ARG B 1 36 ? 24.262 24.197 13.949 0.80 26.77 35 ARG B O 1
ATOM 1052 O O B ARG B 1 36 ? 24.263 24.099 13.931 0.20 28.79 35 ARG B O 1
ATOM 1067 N N . ASN B 1 37 ? 22.113 24.333 13.301 1.00 29.46 36 ASN B N 1
ATOM 1068 C CA . ASN B 1 37 ? 21.558 24.168 14.643 1.00 29.88 36 ASN B CA 1
ATOM 1069 C C . ASN B 1 37 ? 22.215 25.098 15.682 1.00 28.10 36 ASN B C 1
ATOM 1070 O O . ASN B 1 37 ? 22.665 24.635 16.725 1.00 27.64 36 ASN B O 1
ATOM 1075 N N . PHE B 1 38 ? 22.297 26.378 15.365 1.00 28.00 37 PHE B N 1
ATOM 1076 C CA . PHE B 1 38 ? 22.948 27.340 16.222 1.00 26.43 37 PHE B CA 1
ATOM 1077 C C . PHE B 1 38 ? 22.318 27.354 17.612 1.00 25.66 37 PHE B C 1
ATOM 1078 O O . PHE B 1 38 ? 21.082 27.226 17.758 1.00 26.47 37 PHE B O 1
ATOM 1086 N N A GLN B 1 39 ? 23.166 27.511 18.632 0.70 27.62 38 GLN B N 1
ATOM 1087 N N B GLN B 1 39 ? 23.150 27.489 18.640 0.30 27.18 38 GLN B N 1
ATOM 1088 C CA A GLN B 1 39 ? 22.740 27.545 20.019 0.70 27.17 38 GLN B CA 1
ATOM 1089 C CA B GLN B 1 39 ? 22.676 27.565 20.015 0.30 27.22 38 GLN B CA 1
ATOM 1090 C C A GLN B 1 39 ? 23.422 28.706 20.731 0.70 25.90 38 GLN B C 1
ATOM 1091 C C B GLN B 1 39 ? 23.408 28.691 20.731 0.30 27.02 38 GLN B C 1
ATOM 1092 O O A GLN B 1 39 ? 24.545 29.073 20.408 0.70 25.31 38 GLN B O 1
ATOM 1093 O O B GLN B 1 39 ? 24.534 29.033 20.378 0.30 27.30 38 GLN B O 1
ATOM 1104 N N . VAL B 1 40 ? 22.757 29.281 21.728 1.00 28.00 39 VAL B N 1
ATOM 1105 C CA . VAL B 1 40 ? 23.379 30.290 22.557 1.00 27.69 39 VAL B CA 1
ATOM 1106 C C . VAL B 1 40 ? 24.625 29.661 23.208 1.00 27.33 39 VAL B C 1
ATOM 1107 O O . VAL B 1 40 ? 24.592 28.507 23.656 1.00 26.81 39 VAL B O 1
ATOM 1111 N N . GLY B 1 41 ? 25.718 30.418 23.205 1.00 25.62 40 GLY B N 1
ATOM 1112 C CA . GLY B 1 41 ? 27.012 29.955 23.683 1.00 24.23 40 GLY B CA 1
ATOM 1113 C C . GLY B 1 41 ? 27.945 29.481 22.593 1.00 26.27 40 GLY B C 1
ATOM 1114 O O . GLY B 1 41 ? 29.147 29.374 22.818 1.00 26.61 40 GLY B O 1
ATOM 1115 N N . ASP B 1 42 ? 27.393 29.214 21.403 1.00 25.11 41 ASP B N 1
ATOM 1116 C CA . ASP B 1 42 ? 28.198 28.825 20.241 1.00 23.79 41 ASP B CA 1
ATOM 1117 C C . ASP B 1 42 ? 29.163 29.960 19.869 1.00 24.95 41 ASP B C 1
ATOM 1118 O O . ASP B 1 42 ? 28.947 31.131 20.214 1.00 26.46 41 ASP B O 1
ATOM 1123 N N . ILE B 1 43 ? 30.246 29.585 19.220 1.00 25.72 42 ILE B N 1
ATOM 1124 C CA . ILE B 1 43 ? 31.271 30.520 18.788 1.00 26.81 42 ILE B CA 1
ATOM 1125 C C . ILE B 1 43 ? 31.263 30.616 17.261 1.00 26.48 42 ILE B C 1
ATOM 1126 O O . ILE B 1 43 ? 31.192 29.598 16.538 1.00 26.42 42 ILE B O 1
ATOM 1131 N N . LEU B 1 44 ? 31.273 31.839 16.738 1.00 24.65 43 LEU B N 1
ATOM 1132 C CA . LEU B 1 44 ? 31.385 32.071 15.310 1.00 25.73 43 LEU B CA 1
ATOM 1133 C C . LEU B 1 44 ? 32.778 32.568 15.018 1.00 26.76 43 LEU B C 1
ATOM 1134 O O . LEU B 1 44 ? 33.254 33.493 15.659 1.00 26.62 43 LEU B O 1
ATOM 1139 N N . ILE B 1 45 ? 33.440 31.920 14.058 1.00 24.91 44 ILE B N 1
ATOM 1140 C CA . ILE B 1 45 ? 34.691 32.395 13.530 1.00 26.45 44 ILE B CA 1
ATOM 1141 C C . ILE B 1 45 ? 34.312 33.018 12.189 1.00 26.91 44 ILE B C 1
ATOM 1142 O O . ILE B 1 45 ? 33.982 32.309 11.226 1.00 28.14 44 ILE B O 1
ATOM 1147 N N . LEU B 1 46 ? 34.324 34.345 12.136 1.00 26.28 45 LEU B N 1
ATOM 1148 C CA . LEU B 1 46 ? 33.838 35.091 10.979 1.00 27.42 45 LEU B CA 1
ATOM 1149 C C . LEU B 1 46 ? 35.039 35.510 10.151 1.00 27.84 45 LEU B C 1
ATOM 1150 O O . LEU B 1 46 ? 35.897 36.274 10.612 1.00 27.18 45 LEU B O 1
ATOM 1155 N N . GLU B 1 47 ? 35.126 34.934 8.952 1.00 25.97 46 GLU B N 1
ATOM 1156 C CA . GLU B 1 47 ? 36.299 35.064 8.079 1.00 26.29 46 GLU B CA 1
ATOM 1157 C C . GLU B 1 47 ? 36.013 36.058 6.953 1.00 24.37 46 GLU B C 1
ATOM 1158 O O . GLU B 1 47 ? 35.060 35.899 6.127 1.00 25.66 46 GLU B O 1
ATOM 1164 N N . GLU B 1 48 ? 36.830 37.116 6.908 1.00 24.83 47 GLU B N 1
ATOM 1165 C CA . GLU B 1 48 ? 36.659 38.174 5.909 1.00 25.09 47 GLU B CA 1
ATOM 1166 C C . GLU B 1 48 ? 36.819 37.618 4.496 1.00 24.15 47 GLU B C 1
ATOM 1167 O O . GLU B 1 48 ? 37.829 36.932 4.196 1.00 24.66 47 GLU B O 1
ATOM 1173 N N . TYR B 1 49 ? 35.855 37.960 3.645 1.00 24.10 48 TYR B N 1
ATOM 1174 C CA . TYR B 1 49 ? 35.749 37.410 2.293 1.00 22.50 48 TYR B CA 1
ATOM 1175 C C . TYR B 1 49 ? 35.335 38.527 1.352 1.00 25.94 48 TYR B C 1
ATOM 1176 O O . TYR B 1 49 ? 34.474 39.327 1.697 1.00 27.85 48 TYR B O 1
ATOM 1201 N N . ASN B 1 51 ? 34.747 39.220 -3.037 1.00 21.65 50 ASN B N 1
ATOM 1202 C CA . ASN B 1 51 ? 34.843 38.819 -4.423 1.00 20.36 50 ASN B CA 1
ATOM 1203 C C . ASN B 1 51 ? 35.443 37.404 -4.590 1.00 20.17 50 ASN B C 1
ATOM 1204 O O . ASN B 1 51 ? 36.341 37.186 -5.399 1.00 20.87 50 ASN B O 1
ATOM 1209 N N . GLY B 1 52 ? 34.890 36.457 -3.858 1.00 19.82 51 GLY B N 1
ATOM 1210 C CA . GLY B 1 52 ? 35.291 35.061 -3.949 1.00 21.78 51 GLY B CA 1
ATOM 1211 C C . GLY B 1 52 ? 36.659 34.686 -3.403 1.00 22.83 51 GLY B C 1
ATOM 1212 O O . GLY B 1 52 ? 37.164 33.621 -3.707 1.00 25.21 51 GLY B O 1
ATOM 1221 N N . TYR B 1 54 ? 39.168 34.758 0.228 1.00 21.74 53 TYR B N 1
ATOM 1222 C CA . TYR B 1 54 ? 39.407 35.009 1.614 1.00 22.67 53 TYR B CA 1
ATOM 1223 C C . TYR B 1 54 ? 40.490 36.085 1.719 1.00 25.13 53 TYR B C 1
ATOM 1224 O O . TYR B 1 54 ? 41.535 36.004 1.037 1.00 25.63 53 TYR B O 1
ATOM 1233 N N . LEU B 1 55 ? 40.256 37.065 2.582 1.00 25.10 54 LEU B N 1
ATOM 1234 C CA . LEU B 1 55 ? 41.206 38.161 2.761 1.00 27.79 54 LEU B CA 1
ATOM 1235 C C . LEU B 1 55 ? 42.129 37.981 3.975 1.00 28.46 54 LEU B C 1
ATOM 1236 O O . LEU B 1 55 ? 42.872 38.899 4.329 1.00 31.92 54 LEU B O 1
ATOM 1241 N N . ASP B 1 56 ? 42.131 36.810 4.586 1.00 30.09 55 ASP B N 1
ATOM 1242 C CA . ASP B 1 56 ? 43.059 36.528 5.707 1.00 31.53 55 ASP B CA 1
ATOM 1243 C C . ASP B 1 56 ? 42.914 37.475 6.927 1.00 32.95 55 ASP B C 1
ATOM 1244 O O . ASP B 1 56 ? 43.910 37.939 7.502 1.00 34.35 55 ASP B O 1
ATOM 1249 N N . ASP B 1 57 ? 41.675 37.771 7.312 1.00 29.96 56 ASP B N 1
ATOM 1250 C CA . ASP B 1 57 ? 41.407 38.461 8.575 1.00 30.69 56 ASP B CA 1
ATOM 1251 C C . ASP B 1 57 ? 40.137 37.822 9.100 1.00 30.20 56 ASP B C 1
ATOM 1252 O O . ASP B 1 57 ? 39.306 37.343 8.313 1.00 30.33 56 ASP B O 1
ATOM 1257 N N . GLU B 1 58 ? 40.012 37.771 10.424 1.00 29.08 57 GLU B N 1
ATOM 1258 C CA . GLU B 1 58 ?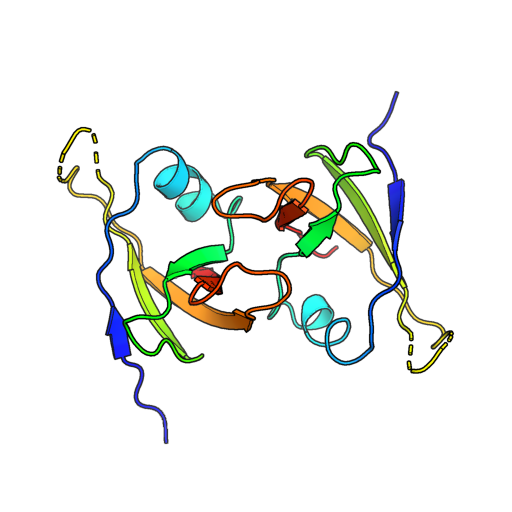 38.861 37.160 11.062 1.00 32.42 57 GLU B CA 1
ATOM 1259 C C . GLU B 1 58 ? 38.543 37.770 12.426 1.00 32.03 57 GLU B C 1
ATOM 1260 O O . GLU B 1 58 ? 39.349 38.503 12.996 1.00 33.03 57 GLU B O 1
ATOM 1266 N N A CYS B 1 59 ? 37.405 37.405 12.970 0.50 31.83 58 CYS B N 1
ATOM 1267 N N B CYS B 1 59 ? 37.306 37.508 12.864 0.50 32.03 58 CYS B N 1
ATOM 1268 C CA A CYS B 1 59 ? 37.095 37.782 14.329 0.50 30.74 58 CYS B CA 1
ATOM 1269 C CA B CYS B 1 59 ? 36.746 37.881 14.176 0.50 31.18 58 CYS B CA 1
ATOM 1270 C C A CYS B 1 59 ? 36.136 36.751 14.896 0.50 30.26 58 CYS B C 1
ATOM 1271 C C B CYS B 1 59 ? 36.307 36.597 14.869 0.50 29.56 58 CYS B C 1
ATOM 1272 O O A CYS B 1 59 ? 35.325 36.124 14.194 0.50 31.18 58 CYS B O 1
ATOM 1273 O O B CYS B 1 59 ? 36.055 35.599 14.197 0.50 25.91 58 CYS B O 1
ATOM 1278 N N . GLU B 1 60 ? 36.232 36.621 16.200 1.00 28.32 59 GLU B N 1
ATOM 1279 C CA . GLU B 1 60 ? 35.600 35.555 16.939 1.00 29.99 59 GLU B CA 1
ATOM 1280 C C . GLU B 1 60 ? 34.487 36.208 17.745 1.00 28.48 59 GLU B C 1
ATOM 1281 O O . GLU B 1 60 ? 34.703 37.235 18.394 1.00 28.07 59 GLU B O 1
ATOM 1287 N N . ALA B 1 61 ? 33.303 35.611 17.721 1.00 25.33 60 ALA B N 1
ATOM 1288 C CA . ALA B 1 61 ? 32.189 36.175 18.471 1.00 25.05 60 ALA B CA 1
ATOM 1289 C C . ALA B 1 61 ? 31.370 35.061 19.086 1.00 28.24 60 ALA B C 1
ATOM 1290 O O . ALA B 1 61 ? 31.267 33.989 18.504 1.00 33.93 60 ALA B O 1
ATOM 1292 N N . GLU B 1 62 ? 30.824 35.293 20.275 1.00 25.39 61 GLU B N 1
ATOM 1293 C CA . GLU B 1 62 ? 29.929 34.382 20.915 1.00 25.09 61 GLU B CA 1
ATOM 1294 C C . GLU B 1 62 ? 28.494 34.695 20.559 1.00 24.25 61 GLU B C 1
ATOM 1295 O O . GLU B 1 62 ? 28.072 35.857 20.570 1.00 25.76 61 GLU B O 1
ATOM 1301 N N . VAL B 1 63 ? 27.718 33.660 20.248 1.00 24.50 62 VAL B N 1
ATOM 1302 C CA . VAL B 1 63 ? 26.268 33.805 20.073 1.00 24.62 62 VAL B CA 1
ATOM 1303 C C . VAL B 1 63 ? 25.638 33.968 21.478 1.00 25.38 62 VAL B C 1
ATOM 1304 O O . VAL B 1 63 ? 25.722 33.077 22.319 1.00 26.62 62 VAL B O 1
ATOM 1308 N N . ILE B 1 64 ? 25.086 35.147 21.740 1.00 25.35 63 ILE B N 1
ATOM 1309 C CA . ILE B 1 64 ? 24.517 35.434 23.072 1.00 24.70 63 ILE B CA 1
ATOM 1310 C C . ILE B 1 64 ? 22.982 35.452 23.086 1.00 24.44 63 ILE B C 1
ATOM 1311 O O . ILE B 1 64 ? 22.396 35.492 24.176 1.00 27.10 63 ILE B O 1
ATOM 1316 N N . TYR B 1 65 ? 22.362 35.426 21.888 1.00 23.39 64 TYR B N 1
ATOM 1317 C CA . TYR B 1 65 ? 20.899 35.518 21.743 1.00 24.85 64 TYR B CA 1
ATOM 1318 C C . TYR B 1 65 ? 20.500 34.991 20.381 1.00 23.98 64 TYR B C 1
ATOM 1319 O O . TYR B 1 65 ? 21.251 35.168 19.422 1.00 24.28 64 TYR B O 1
ATOM 1328 N N . ILE B 1 66 ? 19.389 34.277 20.299 1.00 24.44 65 ILE B N 1
ATOM 1329 C CA . ILE B 1 66 ? 18.878 33.815 19.009 1.00 25.43 65 ILE B CA 1
ATOM 1330 C C . ILE B 1 66 ? 17.372 34.064 18.936 1.00 25.02 65 ILE B C 1
ATOM 1331 O O . ILE B 1 66 ? 16.632 33.800 19.912 1.00 25.90 65 ILE B O 1
ATOM 1336 N N . THR B 1 67 ? 16.900 34.552 17.780 1.00 23.95 66 THR B N 1
ATOM 1337 C CA . THR B 1 67 ? 15.468 34.637 17.541 1.00 23.71 66 THR B CA 1
ATOM 1338 C C . THR B 1 67 ? 15.160 34.351 16.067 1.00 23.10 66 THR B C 1
ATOM 1339 O O . THR B 1 67 ? 15.982 34.614 15.195 1.00 24.81 66 THR B O 1
ATOM 1343 N N . ASP B 1 68 ? 13.945 33.842 15.823 1.00 25.05 67 ASP B N 1
ATOM 1344 C CA . ASP B 1 68 ? 13.414 33.699 14.481 1.00 25.25 67 ASP B CA 1
ATOM 1345 C C . ASP B 1 68 ? 12.257 34.687 14.223 1.00 24.37 67 ASP B C 1
ATOM 1346 O O . ASP B 1 68 ? 11.570 34.568 13.211 1.00 25.62 67 ASP B O 1
ATOM 1351 N N . TYR B 1 69 ? 12.030 35.595 15.142 1.00 24.46 68 TYR B N 1
ATOM 1352 C CA . TYR B 1 69 ? 10.947 36.548 15.000 1.00 24.85 68 TYR B CA 1
ATOM 1353 C C . TYR B 1 69 ? 10.935 37.272 13.660 1.00 25.60 68 TYR B C 1
ATOM 1354 O O . TYR B 1 69 ? 11.886 37.839 13.257 1.00 24.73 68 TYR B O 1
ATOM 1363 N N . ALA B 1 70 ? 9.789 37.209 13.010 1.00 26.52 69 ALA B N 1
ATOM 1364 C CA . ALA B 1 70 ? 9.510 37.790 11.696 1.00 25.01 69 ALA B CA 1
ATOM 1365 C C . ALA B 1 70 ? 10.430 37.309 10.571 1.00 24.83 69 ALA B C 1
ATOM 1366 O O . ALA B 1 70 ? 10.358 37.835 9.478 1.00 26.28 69 ALA B O 1
ATOM 1368 N N . GLN B 1 71 ? 11.291 36.321 10.822 1.00 24.29 70 GLN B N 1
ATOM 1369 C CA . GLN B 1 71 ? 12.214 35.869 9.805 1.00 25.43 70 GLN B CA 1
ATOM 1370 C C . GLN B 1 71 ? 11.528 34.999 8.753 1.00 25.40 70 GLN B C 1
ATOM 1371 O O . GLN B 1 71 ? 10.451 34.475 8.957 1.00 27.83 70 GLN B O 1
ATOM 1377 N N . ARG B 1 72 ? 12.182 34.902 7.613 1.00 29.12 71 ARG B N 1
ATOM 1378 C CA . ARG B 1 72 ? 11.736 34.003 6.580 1.00 31.53 71 ARG B CA 1
ATOM 1379 C C . ARG B 1 72 ? 12.017 32.590 7.081 1.00 34.47 71 ARG B C 1
ATOM 1380 O O . ARG B 1 72 ? 12.797 32.397 8.016 1.00 33.55 71 ARG B O 1
ATOM 1388 N N . GLU B 1 73 ? 11.341 31.606 6.480 1.00 34.09 72 GLU B N 1
ATOM 1389 C CA . GLU B 1 73 ? 11.487 30.206 6.882 1.00 35.30 72 GLU B CA 1
ATOM 1390 C C . GLU B 1 73 ? 12.945 29.796 6.940 1.00 32.09 72 GLU B C 1
ATOM 1391 O O . GLU B 1 73 ? 13.705 30.020 6.003 1.00 32.13 72 GLU B O 1
ATOM 1397 N N . GLY B 1 74 ? 13.345 29.261 8.081 1.00 34.81 73 GLY B N 1
ATOM 1398 C CA . GLY B 1 74 ? 14.693 28.739 8.245 1.00 34.00 73 GLY B CA 1
ATOM 1399 C C . GLY B 1 74 ? 15.767 29.729 8.641 1.00 33.24 73 GLY B C 1
ATOM 1400 O O . GLY B 1 74 ? 16.890 29.328 8.911 1.00 33.38 73 GLY B O 1
ATOM 1401 N N . TYR B 1 75 ? 15.435 31.014 8.669 1.00 29.96 74 TYR B N 1
ATOM 1402 C CA . TYR B 1 75 ? 16.417 32.043 9.038 1.00 28.69 74 TYR B CA 1
ATOM 1403 C C . TYR B 1 75 ? 16.309 32.404 10.513 1.00 26.23 74 TYR B C 1
ATOM 1404 O O . TYR B 1 75 ? 15.255 32.334 11.147 1.00 27.54 74 TYR B O 1
ATOM 1413 N N . VAL B 1 76 ? 17.444 32.788 11.065 1.00 26.08 75 VAL B N 1
ATOM 1414 C CA . VAL B 1 76 ? 17.496 33.301 12.416 1.00 26.14 75 VAL B CA 1
ATOM 1415 C C . VAL B 1 76 ? 18.376 34.548 12.486 1.00 27.20 75 VAL B C 1
ATOM 1416 O O . VAL B 1 76 ? 19.243 34.796 11.632 1.00 26.36 75 VAL B O 1
ATOM 1420 N N . VAL B 1 77 ? 18.135 35.346 13.538 1.00 24.74 76 VAL B N 1
ATOM 1421 C CA . VAL B 1 77 ? 19.028 36.431 13.858 1.00 22.93 76 VAL B CA 1
ATOM 1422 C C . VAL B 1 77 ? 19.826 36.024 15.101 1.00 23.78 76 VAL B C 1
ATOM 1423 O O . VAL B 1 77 ? 19.264 35.684 16.157 1.00 25.30 76 VAL B O 1
ATOM 1427 N N . LEU B 1 78 ? 21.143 35.990 14.922 1.00 25.60 77 LEU B N 1
ATOM 1428 C CA . LEU B 1 78 ? 22.061 35.629 15.975 1.00 25.04 77 LEU B CA 1
ATOM 1429 C C . LEU B 1 78 ? 22.650 36.915 16.563 1.00 24.48 77 LEU B C 1
ATOM 1430 O O . LEU B 1 78 ? 23.398 37.631 15.871 1.00 26.69 77 LEU B O 1
ATOM 1435 N N . GLY B 1 79 ? 22.372 37.186 17.827 1.00 24.94 78 GLY B N 1
ATOM 1436 C CA . GLY B 1 79 ? 23.032 38.276 18.549 1.00 24.30 78 GLY B CA 1
ATOM 1437 C C . GLY B 1 79 ? 24.413 37.813 18.918 1.00 25.32 78 GLY B C 1
ATOM 1438 O O . GLY B 1 79 ? 24.560 36.695 19.445 1.00 25.59 78 GLY B O 1
ATOM 1439 N N . ILE B 1 80 ? 25.426 38.646 18.642 1.00 26.75 79 ILE B N 1
ATOM 1440 C CA . ILE B 1 80 ? 26.810 38.256 18.861 1.00 26.84 79 ILE B CA 1
ATOM 1441 C C . ILE B 1 80 ? 27.594 39.268 19.662 1.00 28.90 79 ILE B C 1
ATOM 1442 O O . ILE B 1 80 ? 27.340 40.493 19.598 1.00 28.96 79 ILE B O 1
ATOM 1447 N N . GLU B 1 81 ? 28.515 38.738 20.463 1.00 28.00 80 GLU B N 1
ATOM 1448 C CA . GLU B 1 81 ? 29.416 39.533 21.272 1.00 26.37 80 GLU B CA 1
ATOM 1449 C C . GLU B 1 81 ? 30.841 39.249 20.802 1.00 28.45 80 GLU B C 1
ATOM 1450 O O . GLU B 1 81 ? 31.335 38.147 20.945 1.00 27.77 80 GLU B O 1
ATOM 1456 N N . LEU B 1 82 ? 31.479 40.265 20.249 1.00 29.89 81 LEU B N 1
ATOM 1457 C CA . LEU B 1 82 ? 32.827 40.156 19.726 1.00 29.52 81 LEU B CA 1
ATOM 1458 C C . LEU B 1 82 ? 33.805 39.913 20.846 1.00 32.76 81 LEU B C 1
ATOM 1459 O O . LEU B 1 82 ? 33.684 40.506 21.925 1.00 31.02 81 LEU B O 1
ATOM 1464 N N . HIS B 1 83 ? 34.727 38.989 20.614 1.00 33.03 82 HIS B N 1
ATOM 1465 C CA . HIS B 1 83 ? 35.841 38.764 21.529 1.00 33.71 82 HIS B CA 1
ATOM 1466 C C . HIS B 1 83 ? 37.104 39.436 21.027 1.00 38.02 82 HIS B C 1
ATOM 1467 O O . HIS B 1 83 ? 37.261 39.782 19.861 1.00 37.77 82 HIS B O 1
#

Secondary structure (DSSP, 8-state):
----EEEEEE-HHHHHHHHTTS--EEEEE--S---TT-EEEEEE-----S-EEEEEEEEEE-TTPPTTEEEEEEEE-/---PPEEEEEE-HHHHHHHHTTS--EEEEESSS---TT-EEEEEE-----S-EEEEEEEEEE-TTPPTTEEEEEEEE-

CATH classification: 2.30.130.30

Solvent-accessible surface area: 9356 Å² total